Protein AF-A0AAW0LSF8-F1 (afdb_monomer)

pLDDT: mean 84.49, std 15.88, range [40.94, 96.31]

Organism: Quercus suber (NCBI:txid58331)

Mean predicted aligned error: 5.12 Å

Radius of gyration: 11.52 Å; Cα contacts (8 Å, |Δi|>4): 103; chains: 1; bounding box: 22×24×26 Å

Structure (mmCIF, N/CA/C/O backbone):
data_AF-A0AAW0LSF8-F1
#
_entry.id   AF-A0AAW0LSF8-F1
#
loop_
_atom_site.group_PDB
_atom_site.id
_atom_site.type_symbol
_atom_site.label_atom_id
_atom_site.label_alt_id
_atom_site.label_comp_id
_atom_site.label_asym_id
_atom_site.label_entity_id
_atom_site.label_seq_id
_atom_site.pdbx_PDB_ins_code
_atom_site.Cartn_x
_atom_site.Cartn_y
_atom_site.Cartn_z
_atom_site.occupancy
_atom_site.B_iso_or_equiv
_atom_site.auth_seq_id
_atom_site.auth_comp_id
_atom_site.auth_asym_id
_atom_site.auth_atom_id
_atom_site.pdbx_PDB_model_num
ATOM 1 N N . MET A 1 1 ? 10.724 -7.293 1.463 1.00 43.81 1 MET A N 1
ATOM 2 C CA . MET A 1 1 ? 10.290 -6.656 2.745 1.00 43.81 1 MET A CA 1
ATOM 3 C C . MET A 1 1 ? 10.937 -5.272 2.975 1.00 43.81 1 MET A C 1
ATOM 5 O O . MET A 1 1 ? 11.923 -5.155 3.686 1.00 43.81 1 MET A O 1
ATOM 9 N N . THR A 1 2 ? 10.433 -4.210 2.337 1.00 42.09 2 THR A N 1
ATOM 10 C CA . THR A 1 2 ? 10.906 -2.823 2.555 1.00 42.09 2 THR A CA 1
ATOM 11 C C . THR A 1 2 ? 10.401 -2.275 3.890 1.00 42.09 2 THR A C 1
ATOM 13 O O . THR A 1 2 ? 9.195 -2.303 4.134 1.00 42.09 2 THR A O 1
ATOM 16 N N . ASP A 1 3 ? 11.308 -1.768 4.727 1.00 40.94 3 ASP A N 1
ATOM 17 C CA . ASP A 1 3 ? 11.006 -1.172 6.031 1.00 40.94 3 ASP A CA 1
ATOM 18 C C . ASP A 1 3 ? 10.083 0.047 5.887 1.00 40.94 3 ASP A C 1
ATOM 20 O O . ASP A 1 3 ? 10.506 1.155 5.550 1.00 40.94 3 ASP A O 1
ATOM 24 N N . PHE A 1 4 ? 8.792 -0.145 6.155 1.00 51.88 4 PHE A N 1
ATOM 25 C CA . PHE A 1 4 ? 7.874 0.962 6.382 1.00 51.88 4 PHE A CA 1
ATOM 26 C C . PHE A 1 4 ? 8.234 1.586 7.730 1.00 51.88 4 PHE A C 1
ATOM 28 O O . PHE A 1 4 ? 7.840 1.082 8.782 1.00 51.88 4 PHE A O 1
ATOM 35 N N . VAL A 1 5 ? 9.012 2.668 7.718 1.00 44.56 5 VAL A N 1
ATOM 36 C CA . VAL A 1 5 ? 9.284 3.436 8.936 1.00 44.56 5 VAL A CA 1
ATOM 37 C C . VAL A 1 5 ? 8.006 4.179 9.324 1.00 44.56 5 VAL A C 1
ATOM 39 O O . VAL A 1 5 ? 7.748 5.287 8.860 1.00 44.56 5 VAL A O 1
ATOM 42 N N . ILE A 1 6 ? 7.173 3.535 10.140 1.00 53.84 6 ILE A N 1
ATOM 43 C CA . ILE A 1 6 ? 5.983 4.142 10.736 1.00 53.84 6 ILE A CA 1
ATOM 44 C C . ILE A 1 6 ? 6.460 4.971 11.930 1.00 53.84 6 ILE A C 1
ATOM 46 O O . ILE A 1 6 ? 6.792 4.424 12.983 1.00 53.84 6 ILE A O 1
ATOM 50 N N . TYR A 1 7 ? 6.514 6.293 11.778 1.00 47.91 7 TYR A N 1
ATOM 51 C CA . TYR A 1 7 ? 6.705 7.176 12.922 1.00 47.91 7 TYR A CA 1
ATOM 52 C C . TYR A 1 7 ? 5.376 7.283 13.670 1.00 47.91 7 TYR A C 1
ATOM 54 O O . TYR A 1 7 ? 4.331 7.528 13.078 1.00 47.91 7 TYR A O 1
ATOM 62 N N . ILE 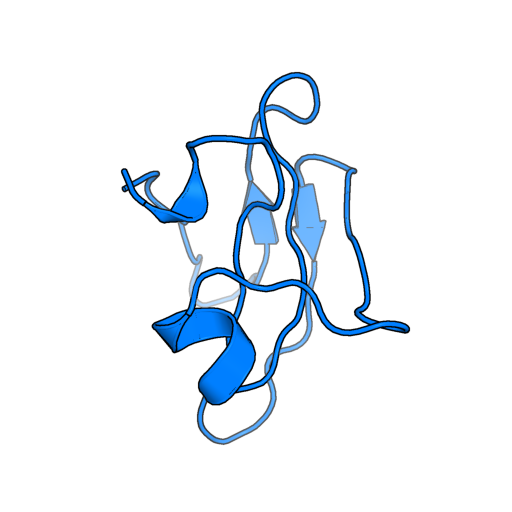A 1 8 ? 5.424 7.095 14.985 1.00 47.62 8 ILE A N 1
ATOM 63 C CA . ILE A 1 8 ? 4.256 6.953 15.875 1.00 47.62 8 ILE A CA 1
ATOM 64 C C . ILE A 1 8 ? 3.329 8.192 15.870 1.00 47.62 8 ILE A C 1
ATOM 66 O O . ILE A 1 8 ? 2.201 8.110 16.340 1.00 47.62 8 ILE A O 1
ATOM 70 N N . ASP A 1 9 ? 3.798 9.316 15.317 1.00 54.28 9 ASP A N 1
ATOM 71 C CA . ASP A 1 9 ? 3.077 10.594 15.219 1.00 54.28 9 ASP A CA 1
ATOM 72 C C . ASP A 1 9 ? 2.747 10.995 13.762 1.00 54.28 9 ASP A C 1
ATOM 74 O O . ASP A 1 9 ? 2.024 11.955 13.502 1.00 54.28 9 ASP A O 1
ATOM 78 N N . GLN A 1 10 ? 3.281 10.264 12.775 1.00 60.16 10 GLN A N 1
ATOM 79 C CA . GLN A 1 10 ? 3.103 10.546 11.352 1.00 60.16 10 GLN A CA 1
ATOM 80 C C . GLN A 1 10 ? 3.074 9.238 10.555 1.00 60.16 10 GLN A C 1
ATOM 82 O O . GLN A 1 10 ? 4.106 8.614 10.307 1.00 60.16 10 GLN A O 1
ATOM 87 N N . GLU A 1 11 ? 1.877 8.856 10.104 1.00 74.56 11 GLU A N 1
ATOM 88 C CA . GLU A 1 11 ? 1.597 7.680 9.262 1.00 74.56 11 GLU A CA 1
ATOM 89 C C . GLU A 1 11 ? 2.073 7.913 7.810 1.00 74.56 11 GLU A C 1
ATOM 91 O O . GLU A 1 11 ? 1.307 7.841 6.845 1.00 74.56 11 GLU A O 1
ATOM 96 N N . VAL A 1 12 ? 3.347 8.288 7.663 1.00 84.12 12 VAL A N 1
ATOM 97 C CA . VAL A 1 12 ? 4.003 8.601 6.392 1.00 84.12 12 VAL A CA 1
ATOM 98 C C . VAL A 1 12 ? 4.671 7.342 5.852 1.00 84.12 12 VAL A C 1
ATOM 100 O O . VAL A 1 12 ? 5.588 6.793 6.458 1.00 84.12 12 VAL A O 1
ATOM 103 N N . PHE A 1 13 ? 4.266 6.936 4.657 1.00 83.62 13 PHE A N 1
ATOM 104 C CA . PHE A 1 13 ? 4.883 5.861 3.894 1.00 83.62 13 PHE A CA 1
ATOM 105 C C . PHE A 1 13 ? 5.959 6.444 2.978 1.00 83.62 13 PHE A C 1
ATOM 107 O O . PHE A 1 13 ? 5.647 7.064 1.959 1.00 83.62 13 PHE A O 1
ATOM 114 N N . ASN A 1 14 ? 7.227 6.242 3.344 1.00 86.44 14 ASN A N 1
ATOM 115 C CA . ASN A 1 14 ? 8.378 6.681 2.555 1.00 86.44 14 ASN A CA 1
ATOM 116 C C . ASN A 1 14 ? 8.895 5.546 1.659 1.00 86.44 14 ASN A C 1
ATOM 118 O O . ASN A 1 14 ? 9.191 4.460 2.150 1.00 86.44 14 ASN A O 1
ATOM 122 N N . TYR A 1 15 ? 9.022 5.794 0.357 1.00 85.94 15 TYR A N 1
ATOM 123 C CA . TYR A 1 15 ? 9.569 4.843 -0.618 1.00 85.94 15 TYR A CA 1
ATOM 124 C C . TYR A 1 15 ? 10.067 5.573 -1.872 1.00 85.94 15 TYR A C 1
ATOM 126 O O . TYR A 1 15 ? 9.681 6.710 -2.130 1.00 85.94 15 TYR A O 1
ATOM 134 N N . SER A 1 16 ? 10.911 4.927 -2.684 1.00 91.19 16 SER A N 1
ATOM 135 C CA . SER A 1 16 ? 11.289 5.476 -3.995 1.00 91.19 16 SER A CA 1
ATOM 136 C C . SER A 1 16 ? 10.105 5.361 -4.963 1.00 91.19 16 SER A C 1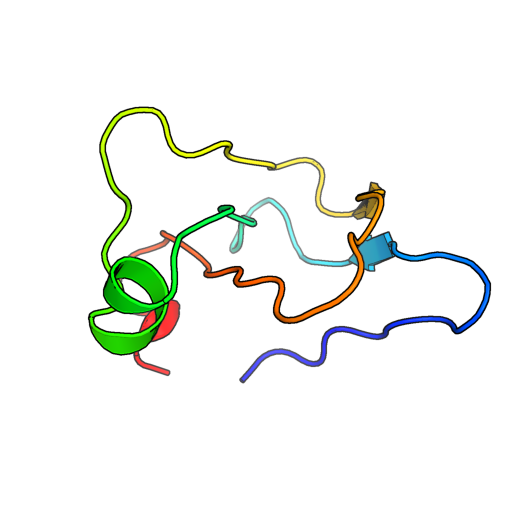
ATOM 138 O O . SER A 1 16 ? 9.772 4.237 -5.350 1.00 91.19 16 SER A O 1
ATOM 140 N N . PRO A 1 17 ? 9.470 6.466 -5.402 1.00 92.12 17 PRO A N 1
ATOM 141 C CA . PRO A 1 17 ? 8.302 6.398 -6.283 1.00 92.12 17 PRO A CA 1
ATOM 142 C C . PRO A 1 17 ? 8.649 5.911 -7.699 1.00 92.12 17 PRO A C 1
ATOM 144 O O . PRO A 1 17 ? 7.757 5.585 -8.477 1.00 92.12 17 PRO A O 1
ATOM 147 N N . ALA A 1 18 ? 9.943 5.843 -8.036 1.00 93.94 18 ALA A N 1
ATOM 148 C CA . ALA A 1 18 ? 10.423 5.250 -9.279 1.00 93.94 18 ALA A CA 1
ATOM 149 C C . ALA A 1 18 ? 10.377 3.712 -9.262 1.00 93.94 18 ALA A C 1
ATOM 151 O O . ALA A 1 18 ? 10.269 3.099 -10.319 1.00 93.94 18 ALA A O 1
ATOM 152 N N . ALA A 1 19 ? 10.462 3.096 -8.078 1.00 92.75 19 ALA A N 1
ATOM 153 C CA . ALA A 1 19 ? 10.526 1.643 -7.919 1.00 92.75 19 ALA A CA 1
ATOM 154 C C . ALA A 1 19 ? 9.307 1.061 -7.194 1.00 92.75 19 ALA A C 1
ATOM 156 O O . ALA A 1 19 ? 8.989 -0.108 -7.373 1.00 92.75 19 ALA A O 1
ATOM 157 N N . HIS A 1 20 ? 8.605 1.852 -6.385 1.00 94.44 20 HIS A N 1
ATOM 158 C CA .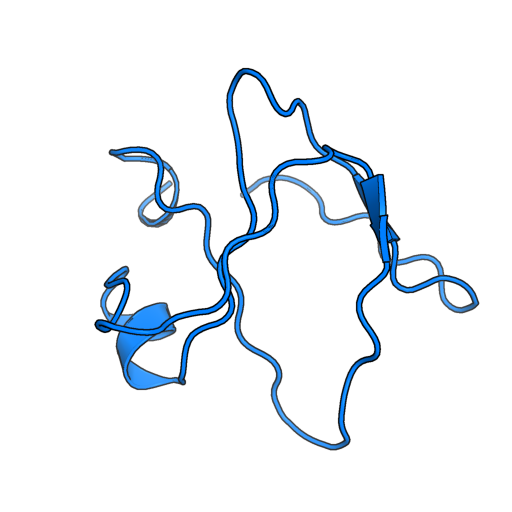 HIS A 1 20 ? 7.512 1.366 -5.554 1.00 94.44 20 HIS A CA 1
ATOM 159 C C . HIS A 1 20 ? 6.291 2.268 -5.656 1.00 94.44 20 HIS A C 1
ATOM 161 O O . HIS A 1 20 ? 6.348 3.425 -6.071 1.00 94.44 20 HIS A O 1
ATOM 167 N N . ASN A 1 21 ? 5.168 1.709 -5.240 1.00 94.06 21 ASN A N 1
ATOM 168 C CA . ASN A 1 21 ? 3.942 2.424 -4.963 1.00 94.06 21 ASN A CA 1
ATOM 169 C C . ASN A 1 21 ? 3.298 1.816 -3.717 1.00 94.06 21 ASN A C 1
ATOM 171 O O . ASN A 1 21 ? 3.738 0.779 -3.214 1.00 94.06 21 ASN A O 1
ATOM 175 N N . LEU A 1 22 ? 2.234 2.448 -3.243 1.00 93.69 22 LEU A N 1
ATOM 176 C CA . LEU A 1 22 ? 1.409 1.890 -2.188 1.00 93.69 22 LEU A CA 1
ATOM 177 C C . LEU A 1 22 ? -0.010 1.697 -2.706 1.00 93.69 22 LEU A C 1
ATOM 179 O O . LEU A 1 22 ? -0.595 2.599 -3.304 1.00 93.69 22 LEU A O 1
ATOM 183 N N . VAL A 1 23 ? -0.589 0.530 -2.474 1.00 95.50 23 VAL A N 1
ATOM 184 C CA . VAL A 1 23 ? -1.948 0.213 -2.905 1.00 95.50 23 VAL A CA 1
ATOM 185 C C . VAL A 1 23 ? -2.742 -0.292 -1.721 1.00 95.50 23 VAL A C 1
ATOM 187 O O . VAL A 1 23 ? -2.392 -1.310 -1.132 1.00 95.50 23 VAL A O 1
ATOM 190 N N . ALA A 1 24 ? -3.825 0.407 -1.388 1.00 94.31 24 ALA A N 1
ATOM 191 C CA . ALA A 1 24 ? -4.759 -0.051 -0.372 1.00 94.31 24 ALA A CA 1
ATOM 192 C C . ALA A 1 24 ? -5.578 -1.231 -0.913 1.00 94.31 24 ALA A C 1
ATOM 194 O O . ALA A 1 24 ? -6.232 -1.134 -1.962 1.00 94.31 24 ALA A O 1
ATOM 195 N N . VAL A 1 25 ? -5.552 -2.341 -0.183 1.00 94.12 25 VAL A N 1
ATOM 196 C CA . VAL A 1 25 ? -6.244 -3.584 -0.536 1.00 94.12 25 VAL A CA 1
ATOM 197 C C . VAL A 1 25 ? -7.051 -4.108 0.648 1.00 94.12 25 VAL A C 1
ATOM 199 O O . VAL A 1 25 ? -6.956 -3.613 1.769 1.00 94.12 25 VAL A O 1
ATOM 202 N N . ASN A 1 26 ? -7.886 -5.113 0.399 1.00 92.19 26 ASN A N 1
ATOM 203 C CA . ASN A 1 26 ? -8.496 -5.895 1.469 1.00 92.19 26 ASN A CA 1
ATOM 204 C C . ASN A 1 26 ? -7.583 -7.077 1.851 1.00 92.19 26 ASN A C 1
ATOM 206 O O . ASN A 1 26 ? -6.555 -7.323 1.218 1.00 92.19 26 ASN A O 1
ATOM 210 N N . LYS A 1 27 ? -7.988 -7.849 2.865 1.00 90.44 27 LYS A N 1
ATOM 211 C CA . LYS A 1 27 ? -7.237 -9.023 3.339 1.00 90.44 27 LYS A CA 1
ATOM 212 C C . LYS A 1 27 ? -6.963 -10.053 2.235 1.00 90.44 27 LYS A C 1
ATOM 214 O O . LYS A 1 27 ? -5.889 -10.639 2.200 1.00 90.44 27 LYS A O 1
ATOM 219 N N . VAL A 1 28 ? -7.922 -10.271 1.331 1.00 94.75 28 VAL A N 1
ATOM 220 C CA . VAL A 1 28 ? -7.755 -11.204 0.205 1.00 94.75 28 VAL A CA 1
ATOM 221 C C . VAL A 1 28 ? -6.690 -10.688 -0.760 1.00 94.75 28 VAL A C 1
ATOM 223 O O . VAL A 1 28 ? -5.795 -11.443 -1.124 1.00 94.75 28 VAL A O 1
ATOM 226 N N . GLY A 1 29 ? -6.743 -9.404 -1.123 1.00 93.75 29 GLY A N 1
ATOM 227 C CA . GLY A 1 29 ? -5.762 -8.760 -1.995 1.00 93.75 29 GLY A CA 1
ATOM 228 C C . GLY A 1 29 ? -4.351 -8.794 -1.418 1.00 93.75 29 GLY A C 1
ATOM 229 O O . GLY A 1 29 ? -3.411 -9.111 -2.134 1.00 93.75 29 GLY A O 1
ATOM 230 N N . TYR A 1 30 ? -4.214 -8.581 -0.109 1.00 93.50 30 TYR A N 1
ATOM 231 C CA . TYR A 1 30 ? -2.937 -8.717 0.591 1.00 93.50 30 TYR A CA 1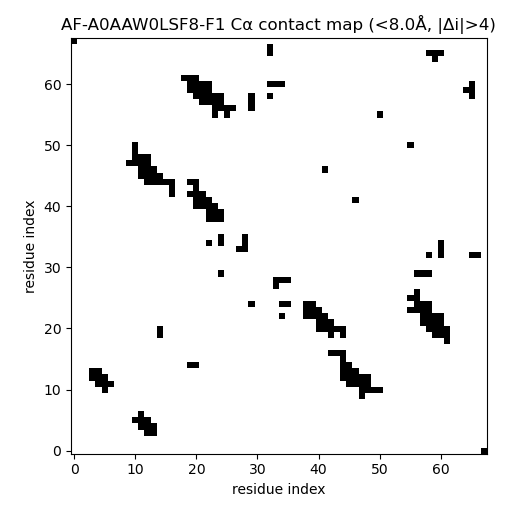
ATOM 232 C C . TYR A 1 30 ? -2.399 -10.152 0.531 1.00 93.50 30 TYR A C 1
ATOM 234 O O . TYR A 1 30 ? -1.295 -10.378 0.053 1.00 93.50 30 TYR A O 1
ATOM 242 N N . ASN A 1 31 ? -3.210 -11.137 0.931 1.00 91.38 31 ASN A N 1
ATOM 243 C CA . ASN A 1 31 ? -2.798 -12.543 0.980 1.00 91.38 31 ASN A CA 1
ATOM 244 C C . ASN A 1 31 ? -2.481 -13.144 -0.397 1.00 91.38 31 ASN A C 1
ATOM 246 O O . ASN A 1 31 ? -1.738 -14.114 -0.486 1.00 91.38 31 ASN A O 1
ATOM 250 N N . THR A 1 32 ? -3.102 -12.620 -1.453 1.00 94.94 32 THR A N 1
ATOM 251 C CA . THR A 1 32 ? -2.943 -13.121 -2.828 1.00 94.94 32 THR A CA 1
ATOM 252 C C . THR A 1 32 ? -2.056 -12.226 -3.684 1.00 94.94 32 THR A C 1
ATOM 254 O O . THR A 1 32 ? -1.873 -12.513 -4.863 1.00 94.94 32 THR A O 1
ATOM 257 N N . CYS A 1 33 ? -1.527 -11.135 -3.121 1.00 94.56 33 CYS A N 1
ATOM 258 C CA . CYS A 1 33 ? -0.803 -10.107 -3.862 1.00 94.56 33 CYS A CA 1
ATOM 259 C C . CYS A 1 33 ? -1.558 -9.588 -5.095 1.00 94.56 33 CYS A C 1
ATOM 261 O O . CYS A 1 33 ? -0.979 -9.332 -6.150 1.00 94.56 33 CYS A O 1
ATOM 263 N N . THR A 1 34 ? -2.874 -9.414 -4.963 1.00 94.81 34 THR A N 1
ATOM 264 C CA . THR A 1 34 ? -3.732 -8.893 -6.028 1.00 94.81 34 THR A CA 1
ATOM 265 C C . THR A 1 34 ? -4.213 -7.486 -5.710 1.00 94.81 34 THR A C 1
ATOM 267 O O . THR A 1 34 ? -4.453 -7.122 -4.560 1.00 94.81 34 THR A O 1
ATOM 270 N N . THR A 1 35 ? -4.368 -6.679 -6.759 1.00 95.25 35 THR A N 1
ATOM 271 C CA . THR A 1 35 ? -4.938 -5.330 -6.679 1.00 95.25 35 THR A CA 1
ATOM 272 C C . THR A 1 35 ? -6.354 -5.351 -7.261 1.00 95.25 35 THR A C 1
ATOM 274 O O . THR A 1 35 ? -6.498 -5.346 -8.487 1.00 95.25 35 THR A O 1
ATOM 277 N N . PRO A 1 36 ? -7.413 -5.401 -6.429 1.00 93.31 36 PRO A N 1
ATOM 278 C CA . PRO A 1 36 ? -8.788 -5.320 -6.909 1.00 93.31 36 PRO A CA 1
ATOM 279 C C . PRO A 1 36 ? -9.051 -4.050 -7.727 1.00 93.31 36 PRO A C 1
ATOM 281 O O . PRO A 1 36 ? -8.463 -2.990 -7.494 1.00 93.31 36 PRO A O 1
ATOM 284 N N . ARG A 1 37 ? -9.994 -4.126 -8.673 1.00 94.44 37 ARG A N 1
ATOM 285 C CA . ARG A 1 37 ? -10.434 -2.941 -9.421 1.00 94.44 37 ARG A CA 1
ATOM 286 C C . ARG A 1 37 ? -10.987 -1.895 -8.444 1.00 94.44 37 ARG A C 1
ATOM 288 O O . ARG A 1 37 ? -11.813 -2.216 -7.597 1.00 94.44 37 ARG A O 1
ATOM 295 N N . GLY A 1 38 ? -10.547 -0.647 -8.596 1.00 94.69 38 GLY A N 1
ATOM 296 C CA . GLY A 1 38 ? -10.954 0.463 -7.728 1.00 94.69 38 GLY A CA 1
ATOM 297 C C . GLY A 1 38 ? -10.103 0.628 -6.466 1.00 94.69 38 GLY A C 1
ATOM 298 O O . GLY A 1 38 ? -10.358 1.550 -5.694 1.00 94.69 38 GLY A O 1
ATOM 299 N N . SER A 1 39 ? -9.081 -0.211 -6.258 1.00 95.62 39 SER A N 1
ATOM 300 C CA . SER A 1 39 ? -8.089 0.010 -5.205 1.00 95.62 39 SER A CA 1
ATOM 301 C C . SER A 1 39 ? -7.462 1.397 -5.307 1.00 95.62 39 SER A C 1
ATOM 303 O O . SER A 1 39 ? -7.110 1.872 -6.390 1.00 95.62 39 SER A O 1
ATOM 305 N N . LYS A 1 40 ? -7.286 2.038 -4.151 1.00 96.12 40 LYS A N 1
ATOM 306 C CA . LYS A 1 40 ? -6.625 3.336 -4.069 1.00 96.12 40 LYS A CA 1
ATOM 307 C C . LYS A 1 40 ? -5.118 3.144 -4.183 1.00 96.12 40 LYS A C 1
ATOM 309 O O . LYS A 1 40 ? -4.529 2.407 -3.395 1.00 96.12 40 LYS A O 1
ATOM 314 N N . VAL A 1 41 ? -4.522 3.817 -5.161 1.00 96.31 41 VAL A N 1
ATOM 315 C CA . VAL A 1 41 ? -3.089 3.761 -5.454 1.00 96.31 41 VAL A CA 1
ATOM 316 C C . VAL A 1 41 ? -2.457 5.095 -5.085 1.00 96.31 41 VAL A C 1
ATOM 318 O O . VAL A 1 41 ? -2.942 6.151 -5.490 1.00 96.31 41 VAL A O 1
ATOM 321 N N . TYR A 1 42 ? -1.354 5.029 -4.359 1.00 95.62 42 TYR A N 1
ATOM 322 C CA . TYR A 1 42 ? -0.531 6.155 -3.960 1.00 95.62 42 TYR A CA 1
ATOM 323 C C . TYR A 1 42 ? 0.863 6.006 -4.575 1.00 95.62 42 TYR A C 1
ATOM 325 O O . TYR A 1 42 ? 1.354 4.886 -4.724 1.00 95.62 42 TYR A O 1
ATOM 333 N N . LYS A 1 43 ? 1.456 7.120 -5.019 1.00 96.00 43 LYS A N 1
ATOM 334 C CA . LYS A 1 43 ? 2.699 7.127 -5.817 1.00 96.00 43 LYS A CA 1
ATOM 335 C C . LYS A 1 43 ? 3.642 8.285 -5.476 1.00 96.00 43 LYS A C 1
ATOM 337 O O . LYS A 1 43 ? 4.528 8.587 -6.269 1.00 96.00 43 LYS A O 1
ATOM 342 N N . THR A 1 44 ? 3.437 8.995 -4.363 1.00 95.25 44 THR A N 1
ATOM 343 C CA . THR A 1 44 ? 4.257 10.188 -4.070 1.00 95.25 44 THR A CA 1
ATOM 344 C C . THR A 1 44 ? 5.634 9.829 -3.515 1.00 95.25 44 THR A C 1
ATOM 346 O O . THR A 1 44 ? 6.549 10.646 -3.577 1.00 95.25 44 THR A O 1
ATOM 349 N N . GLY A 1 45 ? 5.785 8.622 -2.958 1.00 90.19 45 GLY A N 1
ATOM 350 C CA . GLY A 1 45 ? 6.983 8.225 -2.220 1.00 90.19 45 GLY A CA 1
ATOM 351 C C . GLY A 1 45 ? 7.067 8.796 -0.805 1.00 90.19 45 GLY A C 1
ATOM 352 O O . GLY A 1 45 ? 8.054 8.536 -0.124 1.00 90.19 45 GLY A O 1
ATOM 353 N N . LYS A 1 46 ? 6.065 9.575 -0.370 1.00 90.69 46 LYS A N 1
ATOM 354 C CA . LYS A 1 46 ? 5.917 10.150 0.980 1.00 90.69 46 LYS A CA 1
ATOM 355 C C . LYS A 1 46 ? 4.435 10.250 1.361 1.00 90.69 46 LYS A C 1
ATOM 357 O O . LYS A 1 46 ? 3.950 11.307 1.766 1.00 90.69 46 LYS A O 1
ATOM 362 N N . ASP A 1 47 ? 3.682 9.176 1.147 1.00 90.06 47 ASP A N 1
ATOM 363 C CA . ASP A 1 47 ? 2.227 9.224 1.285 1.00 90.06 47 ASP A CA 1
ATOM 364 C C . ASP A 1 47 ? 1.811 9.264 2.752 1.00 90.06 47 ASP A C 1
ATOM 366 O O . ASP A 1 47 ? 2.161 8.379 3.525 1.00 90.06 47 ASP A O 1
ATOM 370 N N . GLN A 1 48 ? 1.016 10.263 3.124 1.00 90.56 48 GLN A N 1
ATOM 371 C CA . GLN A 1 48 ? 0.374 10.329 4.434 1.00 90.56 48 GLN A CA 1
ATOM 372 C C . GLN A 1 48 ? -0.991 9.660 4.364 1.00 90.56 48 GLN A C 1
ATOM 374 O O . GLN A 1 48 ? -1.872 10.106 3.619 1.00 90.56 48 GLN A O 1
ATOM 379 N N . ILE A 1 49 ? -1.175 8.584 5.123 1.00 86.56 49 ILE A N 1
ATOM 380 C CA . ILE A 1 49 ? -2.409 7.801 5.088 1.00 86.56 49 ILE A CA 1
ATOM 381 C C . ILE A 1 49 ? -2.945 7.649 6.492 1.00 86.56 49 ILE A C 1
ATOM 383 O O . ILE A 1 49 ? -2.335 6.971 7.305 1.00 86.56 49 ILE A O 1
ATOM 387 N N . L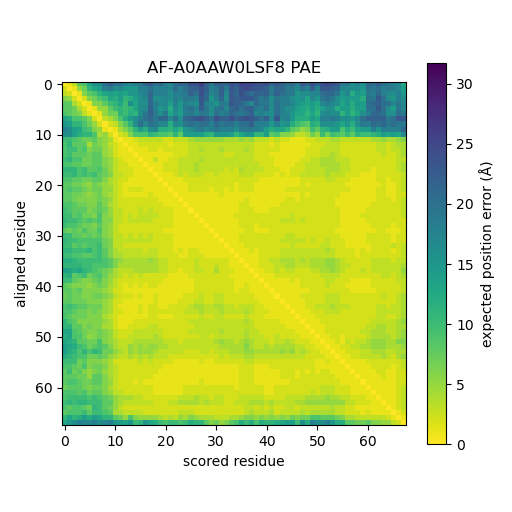YS A 1 50 ? -4.143 8.199 6.709 1.00 86.88 50 LYS A N 1
ATOM 388 C CA . LYS A 1 50 ? -4.882 8.001 7.950 1.00 86.88 50 LYS A CA 1
ATOM 389 C C . LYS A 1 50 ? -5.238 6.526 8.129 1.00 86.88 50 LYS A C 1
ATOM 391 O O . LYS A 1 50 ? -6.052 6.009 7.355 1.00 86.88 50 LYS A O 1
ATOM 396 N N . LEU A 1 51 ? -4.691 5.870 9.146 1.00 84.94 51 LEU A N 1
ATOM 397 C CA . LEU A 1 51 ? -5.072 4.501 9.484 1.00 84.94 51 LEU A CA 1
ATOM 398 C C . LEU A 1 51 ? -6.436 4.479 10.178 1.00 84.94 51 LEU A C 1
ATOM 400 O O . LEU A 1 51 ? -6.814 5.383 10.93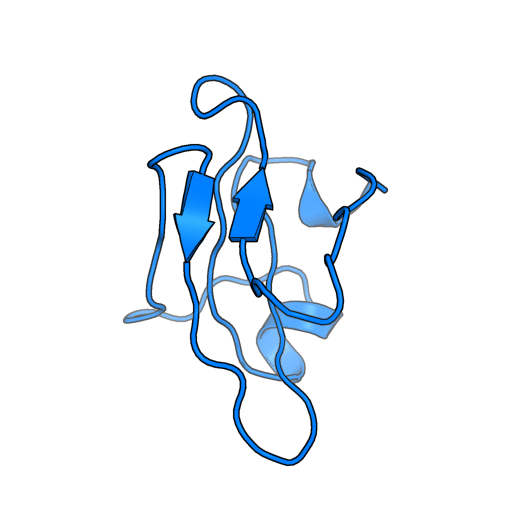0 1.00 84.94 51 LEU A O 1
ATOM 404 N N . VAL A 1 52 ? -7.206 3.425 9.919 1.00 83.12 52 VAL A N 1
ATOM 405 C CA . VAL A 1 52 ? -8.458 3.166 10.641 1.00 83.12 52 VAL A CA 1
ATOM 406 C C . VAL A 1 52 ? -8.242 2.120 11.728 1.00 83.12 52 VAL A C 1
ATOM 408 O O . VAL A 1 52 ? -7.310 1.318 11.662 1.00 83.12 52 VAL A O 1
ATOM 411 N N . LYS A 1 53 ? -9.123 2.098 12.735 1.00 84.25 53 LYS A N 1
ATOM 412 C CA . LYS A 1 53 ? -9.088 1.067 13.777 1.00 84.25 53 LYS A CA 1
ATOM 413 C C . LYS A 1 53 ? -9.254 -0.320 13.147 1.00 84.25 53 LYS A C 1
ATOM 415 O O . LYS A 1 53 ? -10.192 -0.546 12.386 1.00 84.25 53 LYS A O 1
ATOM 420 N N . GLY A 1 54 ? -8.383 -1.252 13.525 1.00 85.12 54 GLY A N 1
ATOM 421 C CA . GLY A 1 54 ? -8.346 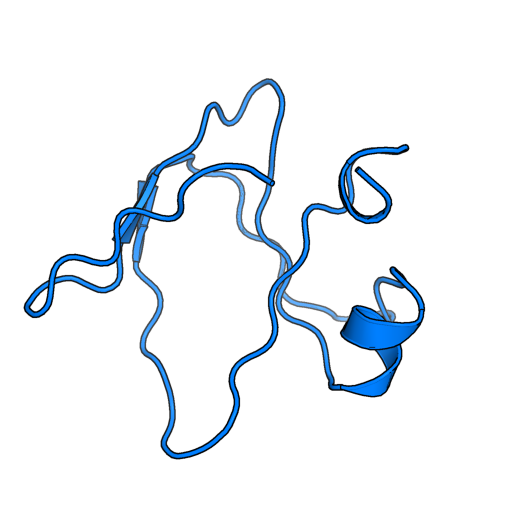-2.603 12.966 1.00 85.12 54 GLY A CA 1
ATOM 422 C C . GLY A 1 54 ? -7.204 -2.778 11.965 1.00 85.12 54 GLY A C 1
ATOM 423 O O . GLY A 1 54 ? -6.181 -2.105 12.049 1.00 85.12 54 GLY A O 1
ATOM 424 N N . GLN A 1 55 ? -7.355 -3.734 11.049 1.00 85.00 55 GLN A N 1
ATOM 425 C CA . GLN A 1 55 ? -6.313 -4.075 10.082 1.00 85.00 55 GLN A CA 1
ATOM 426 C C . GLN A 1 55 ? -6.379 -3.154 8.860 1.00 85.00 55 GLN A C 1
ATOM 428 O O . GLN A 1 55 ? -7.433 -3.004 8.246 1.00 85.00 55 GLN A O 1
ATOM 433 N N . ASN A 1 56 ? -5.232 -2.590 8.488 1.00 87.94 56 ASN A N 1
ATOM 434 C CA . ASN A 1 56 ? -5.047 -1.812 7.269 1.00 87.94 56 ASN A CA 1
ATOM 435 C C . ASN A 1 56 ? -4.064 -2.587 6.389 1.00 87.94 56 ASN A C 1
ATOM 437 O O . ASN A 1 56 ? -2.988 -2.951 6.861 1.00 87.94 56 ASN A O 1
ATOM 441 N N . PHE A 1 57 ? -4.435 -2.870 5.142 1.00 90.25 57 PHE A N 1
ATOM 442 C CA . PHE A 1 57 ? -3.614 -3.679 4.247 1.00 90.25 57 PHE A CA 1
ATOM 443 C C . PHE A 1 57 ? -3.135 -2.858 3.061 1.00 90.25 57 PHE A C 1
ATOM 445 O O . PHE A 1 57 ? -3.931 -2.240 2.348 1.00 90.25 57 PHE A O 1
ATOM 452 N N . PHE A 1 58 ? -1.828 -2.913 2.834 1.00 93.44 58 PHE A N 1
ATOM 453 C CA . PHE A 1 58 ? -1.168 -2.225 1.741 1.00 93.44 58 PHE A CA 1
ATOM 454 C C . PHE A 1 58 ? -0.193 -3.167 1.047 1.00 93.44 58 PHE A C 1
ATOM 456 O O . PHE A 1 58 ? 0.453 -3.980 1.706 1.00 93.44 58 PHE A O 1
ATOM 463 N N . ILE A 1 59 ? -0.086 -3.046 -0.273 1.00 94.00 59 ILE A N 1
ATOM 464 C CA . ILE A 1 59 ? 0.898 -3.767 -1.088 1.00 94.00 59 ILE A CA 1
ATOM 465 C C . ILE A 1 59 ? 1.584 -2.811 -2.063 1.00 94.00 59 ILE A C 1
ATOM 467 O O . ILE A 1 59 ? 1.057 -1.741 -2.370 1.00 94.00 59 ILE A O 1
ATOM 471 N N . CYS A 1 60 ? 2.729 -3.232 -2.594 1.00 94.88 60 CYS A N 1
ATOM 472 C CA . CYS A 1 60 ? 3.294 -2.670 -3.815 1.00 94.88 60 CYS A CA 1
ATOM 473 C C . CYS A 1 60 ? 2.751 -3.469 -5.007 1.00 94.88 60 CYS A C 1
ATOM 475 O O . CYS A 1 60 ? 2.818 -4.696 -5.005 1.00 94.88 60 CYS A O 1
ATOM 477 N N . SER A 1 61 ? 2.207 -2.798 -6.023 1.00 94.31 61 SER A N 1
ATOM 478 C CA . SER A 1 61 ? 1.666 -3.459 -7.222 1.00 94.31 61 SER A CA 1
ATOM 479 C C . SER A 1 61 ? 2.669 -3.543 -8.375 1.00 94.31 61 SER A C 1
ATOM 481 O O . SER A 1 61 ? 2.286 -3.894 -9.491 1.00 94.31 61 SER A O 1
ATOM 483 N N . VAL A 1 62 ? 3.928 -3.159 -8.148 1.00 93.50 62 VAL A N 1
ATOM 484 C CA . VAL A 1 62 ? 5.014 -3.407 -9.104 1.00 93.50 62 VAL A CA 1
ATOM 485 C C . VAL A 1 62 ? 5.267 -4.914 -9.161 1.00 93.50 62 VAL A C 1
ATOM 487 O O . VAL A 1 62 ? 5.271 -5.585 -8.128 1.00 93.50 62 VAL A O 1
ATOM 490 N N . ALA A 1 63 ? 5.405 -5.455 -10.373 1.00 91.94 63 ALA A N 1
ATOM 491 C CA . ALA A 1 63 ? 5.525 -6.893 -10.596 1.00 91.94 63 ALA A CA 1
ATOM 492 C C . ALA A 1 63 ? 6.681 -7.484 -9.770 1.00 91.94 63 ALA A C 1
ATOM 494 O O . ALA A 1 63 ? 7.779 -6.941 -9.768 1.00 91.94 63 ALA A O 1
ATOM 495 N N . GLY A 1 64 ? 6.416 -8.578 -9.051 1.00 89.44 64 GLY A N 1
ATOM 496 C CA . GLY A 1 64 ? 7.379 -9.217 -8.146 1.00 89.44 64 GLY A CA 1
ATOM 497 C C . GLY A 1 64 ? 7.388 -8.648 -6.724 1.00 89.44 64 GLY A C 1
ATOM 498 O O . GLY A 1 64 ? 7.441 -9.422 -5.779 1.00 89.44 64 GLY A O 1
ATOM 499 N N . HIS A 1 65 ? 7.187 -7.341 -6.534 1.00 90.31 65 HIS A N 1
ATOM 500 C CA . HIS A 1 65 ? 7.484 -6.670 -5.256 1.00 90.31 65 HIS A CA 1
ATOM 501 C C . HIS A 1 65 ? 6.598 -7.096 -4.072 1.00 90.31 65 HIS A C 1
ATOM 503 O O . HIS A 1 65 ? 6.995 -6.939 -2.923 1.00 90.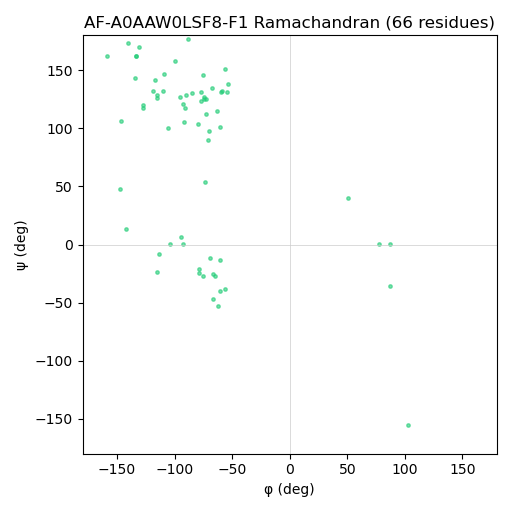31 65 HIS A O 1
ATOM 509 N N . CYS A 1 66 ? 5.378 -7.586 -4.313 1.00 89.25 66 CYS A N 1
ATOM 510 C CA . CYS A 1 66 ? 4.514 -8.079 -3.232 1.00 89.25 66 CYS A CA 1
ATOM 511 C C . CYS A 1 66 ? 4.895 -9.495 -2.764 1.00 89.25 66 CYS A C 1
ATOM 513 O O . CYS A 1 66 ? 4.596 -9.870 -1.635 1.00 89.25 66 CYS A O 1
ATOM 515 N N . LEU A 1 67 ? 5.548 -10.276 -3.628 1.00 82.12 67 LEU A N 1
ATOM 516 C CA . LEU A 1 67 ? 5.933 -11.661 -3.355 1.00 82.12 67 LEU A CA 1
ATOM 517 C C . LEU A 1 67 ? 7.361 -11.775 -2.780 1.00 82.12 67 LEU A C 1
ATOM 519 O O . LEU A 1 67 ? 7.808 -12.892 -2.532 1.00 82.12 67 LEU A O 1
ATOM 523 N N . GLU A 1 68 ? 8.054 -10.642 -2.594 1.00 65.75 68 GLU A N 1
ATOM 524 C CA . GLU A 1 68 ? 9.447 -10.519 -2.120 1.00 65.75 68 GLU A CA 1
ATOM 525 C C . GLU A 1 68 ? 9.624 -10.347 -0.599 1.00 65.75 68 GLU A C 1
ATOM 527 O O . GLU A 1 68 ? 9.036 -9.421 0.021 1.00 65.75 68 GLU A O 1
#

Nearest PDB structures (foldseek):
  2cbp-assembly1_A  TM=9.764E-01  e=2.211E-07  Cucumis sativus
  1f56-assembly1_A  TM=9.773E-0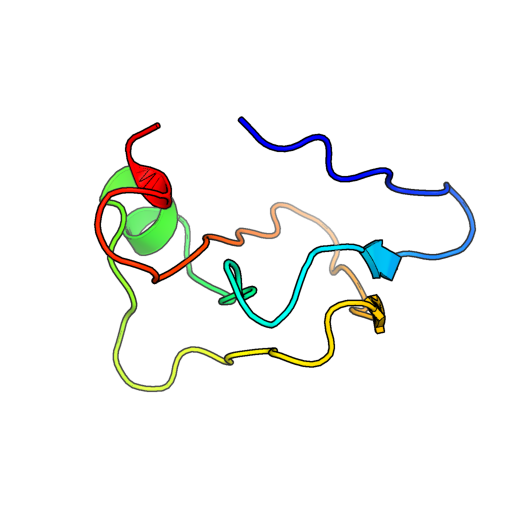1  e=2.151E-06  Spinacia oleracea
  1ws8-assembly1_C  TM=8.485E-01  e=2.309E-04  Cucurbita pepo
  1x9u-assembly2_B  TM=8.983E-01  e=5.441E-03  Armoracia rusticana

InterPro domains:
  IPR003245 Phytocyanin domain [PF02298] (9-67)
  IPR003245 Phytocyanin domain [PS51485] (1-68)
  IPR008972 Cupredoxin [G3DSA:2.60.40.420] (4-68)
  IPR008972 Cupredoxin [SSF49503] (9-66)
  IPR039391 Phytocyanin-like [PTHR33021] (9-67)

Secondary structure (DSSP, 8-state):
------BTTB-EEE--TTT--EEEE-HHHHHHT---TT--EE-SSEEE--PPSS--EEE--STTTT--

Solvent-accessible surface area (backbone atoms only — not comparable to full-atom values): 4306 Å² total; per-residue (Å²): 111,81,80,70,66,68,45,98,90,45,57,38,45,62,50,57,47,91,76,43,44,44,28,49,42,51,72,66,25,54,77,65,67,43,81,59,91,88,48,55,74,47,61,76,28,60,43,75,53,90,80,63,95,74,90,79,41,69,40,36,84,47,88,65,58,54,84,79

Foldseek 3Di:
DDDQPCDPVFRWGADDLVQWKKWWDDPVCLVVVHHDPPIDIGRPNTDTDDDDPDDTDIATNPPPRSVD

Sequence (68 aa):
MTDFVIYIDQEVFNYSPAAHNLVAVNKVGYNTCTTPRGSKVYKTGKDQIKLVKGQNFFICSVAGHCLE